Protein AF-A0A098Y9C0-F1 (afdb_monomer_lite)

Foldseek 3Di:
DVVQCVVQPDPVSNLVVCVVCVVVLLVVLLVLLVPLDDPVCVVLSVLLNVLSVCLVVVVLLVSLLSLLVSLQCLQPVQPVVGPVVLVVVLVPDDPDDPVDDDPLNVLSCVLCVLPVVQDDDDDPVVRALDHHSNCSVPPDDPSPRDSSSSSSSSSNSSSSSSNSSVVVVD

Radius of gyration: 15.87 Å; chains: 1; bounding box: 45×37×41 Å

Sequence (170 aa):
MLRLLLAADTADDRARVLTEHVATILDDCVASLTETTHEDLTELVEFAREAVDTHRVGRTRAAQALATNVLDTGLEQHHVGGVKALRAEIKRLPDFDEDTVSLLEMRLRMVTAGIPPAYNGYDYRKRSPRFSRTGTAHAVNAALYTPGNSLLAISLATVWLRWLHETWTD

Secondary structure (DSSP, 8-state):
-HHHHHS--SHHHHHHHHHHTHHHHHHHHHHHHHH---GGGHHHHHHHHHHHHHHHTT-HHHHHHHHHHHHHHHHHHHSTTHHHHHHHHHHHS----TTT--HHHHHHHHHHTTHHHHTSPP-TTTT--S--HHHHHH---TTTS-HHHHHHHHHHHHHHHHHHHHHH--

Structure (mmCIF, N/CA/C/O backbone):
data_AF-A0A098Y9C0-F1
#
_entry.id   AF-A0A098Y9C0-F1
#
loop_
_atom_site.group_PDB
_atom_site.id
_atom_site.type_symbol
_atom_site.label_atom_id
_atom_site.label_alt_id
_atom_site.label_comp_id
_atom_site.label_asym_id
_atom_site.label_entity_id
_atom_site.label_seq_id
_atom_site.pdbx_PDB_ins_code
_atom_site.Cartn_x
_atom_site.Cartn_y
_atom_site.Cartn_z
_atom_site.occupancy
_atom_site.B_iso_or_equiv
_atom_site.auth_seq_id
_atom_site.auth_comp_id
_atom_site.auth_asym_id
_atom_site.auth_atom_id
_atom_site.pdbx_PDB_model_num
ATOM 1 N N . MET A 1 1 ? 4.669 -17.462 2.295 1.00 85.94 1 MET A N 1
ATOM 2 C CA . MET A 1 1 ? 4.357 -16.581 1.150 1.00 85.94 1 MET A CA 1
ATOM 3 C C . MET A 1 1 ? 5.587 -16.201 0.319 1.00 85.94 1 MET A C 1
ATOM 5 O O . MET A 1 1 ? 5.593 -16.526 -0.857 1.00 85.94 1 MET A O 1
ATOM 9 N N . LEU A 1 2 ? 6.644 -15.588 0.879 1.00 84.25 2 LEU A N 1
ATOM 10 C CA . LEU A 1 2 ? 7.806 -15.116 0.091 1.00 84.25 2 LEU A CA 1
ATOM 11 C C . LEU A 1 2 ? 8.434 -16.190 -0.820 1.00 84.25 2 LEU A C 1
ATOM 13 O O . LEU A 1 2 ? 8.648 -15.944 -2.000 1.00 84.25 2 LEU A O 1
ATOM 17 N N . ARG A 1 3 ? 8.649 -17.411 -0.310 1.00 89.44 3 ARG A N 1
ATOM 18 C CA . ARG A 1 3 ? 9.161 -18.533 -1.121 1.00 89.44 3 ARG A CA 1
ATOM 19 C C . ARG A 1 3 ? 8.255 -18.884 -2.310 1.00 89.44 3 ARG A C 1
ATOM 21 O O . ARG A 1 3 ? 8.767 -19.247 -3.357 1.00 89.44 3 ARG A O 1
ATOM 28 N N . LEU A 1 4 ? 6.935 -18.746 -2.159 1.00 90.56 4 LEU A N 1
ATOM 29 C CA . LEU A 1 4 ? 5.970 -18.980 -3.241 1.00 90.56 4 LEU A CA 1
ATOM 30 C C . LEU A 1 4 ? 6.049 -17.873 -4.298 1.00 90.56 4 LEU A C 1
ATOM 32 O O . LEU A 1 4 ? 5.997 -18.163 -5.485 1.00 90.56 4 LEU A O 1
ATOM 36 N N . LEU A 1 5 ? 6.234 -16.617 -3.875 1.00 89.19 5 LEU A N 1
ATOM 37 C CA . LEU A 1 5 ? 6.421 -15.487 -4.791 1.00 89.19 5 LEU A CA 1
ATOM 38 C C . LEU A 1 5 ? 7.723 -15.597 -5.593 1.00 89.19 5 LEU A C 1
ATOM 40 O O . LEU A 1 5 ? 7.734 -15.245 -6.768 1.00 89.19 5 LEU A O 1
ATOM 44 N N . LEU A 1 6 ? 8.798 -16.092 -4.971 1.00 90.12 6 LEU A N 1
ATOM 45 C CA . LEU A 1 6 ? 10.089 -16.319 -5.631 1.00 90.12 6 LEU A CA 1
ATOM 46 C C . LEU A 1 6 ? 10.068 -17.526 -6.578 1.00 90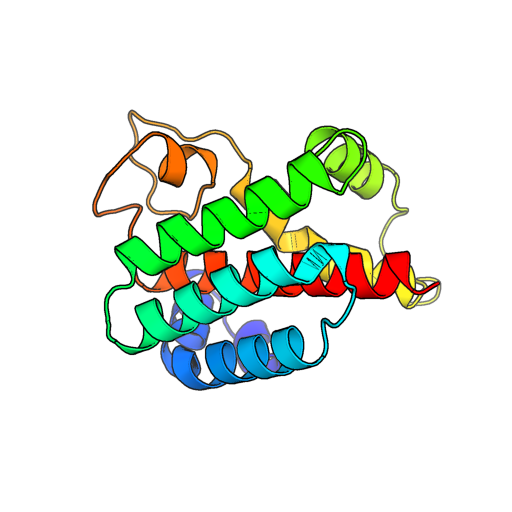.12 6 LEU A C 1
ATOM 48 O O . LEU A 1 6 ? 10.793 -17.528 -7.565 1.00 90.12 6 LEU A O 1
ATOM 52 N N . ALA A 1 7 ? 9.243 -18.533 -6.287 1.00 93.62 7 ALA A N 1
ATOM 53 C CA . ALA A 1 7 ? 9.070 -19.711 -7.135 1.00 93.62 7 ALA A CA 1
ATOM 54 C C . ALA A 1 7 ? 8.086 -19.495 -8.302 1.00 93.62 7 ALA A C 1
ATOM 56 O O . ALA A 1 7 ? 7.940 -20.376 -9.139 1.00 93.62 7 ALA A O 1
ATOM 57 N N . ALA A 1 8 ? 7.377 -18.364 -8.343 1.00 94.06 8 ALA A N 1
ATOM 58 C CA . ALA A 1 8 ? 6.384 -18.069 -9.368 1.00 94.06 8 ALA A CA 1
ATOM 59 C C . ALA A 1 8 ? 7.031 -17.476 -10.633 1.00 94.06 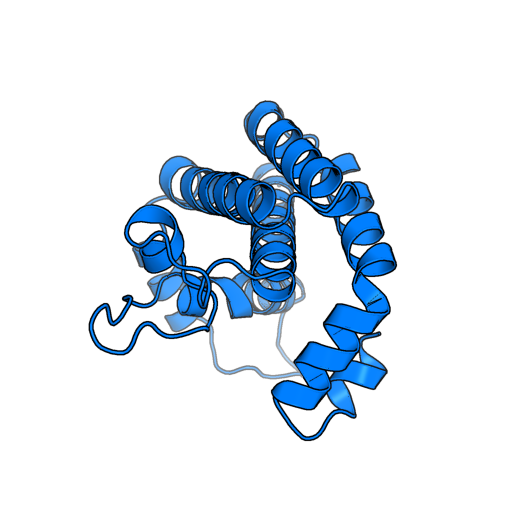8 ALA A C 1
ATOM 61 O O . ALA A 1 8 ? 7.599 -16.378 -10.601 1.00 94.06 8 ALA A O 1
ATOM 62 N N . ASP A 1 9 ? 6.865 -18.169 -11.760 1.00 91.50 9 ASP A N 1
ATOM 63 C CA . ASP A 1 9 ? 7.529 -17.846 -13.028 1.00 91.50 9 ASP A CA 1
ATOM 64 C C . ASP A 1 9 ? 7.009 -16.548 -13.662 1.00 91.50 9 ASP A C 1
ATOM 66 O O . ASP A 1 9 ? 7.776 -15.730 -14.181 1.00 91.50 9 ASP A O 1
ATOM 70 N N . THR A 1 10 ? 5.697 -16.308 -13.595 1.00 91.56 10 THR A N 1
ATOM 71 C CA . THR A 1 10 ? 5.061 -15.172 -14.274 1.00 91.56 10 THR A CA 1
ATOM 72 C C . THR A 1 10 ? 4.487 -14.134 -13.310 1.00 91.56 10 THR A C 1
ATOM 74 O O . THR A 1 10 ? 4.296 -14.365 -12.114 1.00 91.56 10 THR A O 1
ATOM 77 N N . ALA A 1 11 ? 4.196 -12.941 -13.837 1.00 83.88 11 ALA A N 1
ATOM 78 C CA . ALA A 1 11 ? 3.495 -11.907 -13.077 1.00 83.88 11 ALA A CA 1
ATOM 79 C C . ALA A 1 11 ? 2.083 -12.354 -12.660 1.00 83.88 11 ALA A C 1
ATOM 81 O O . ALA A 1 11 ? 1.650 -12.023 -11.557 1.00 83.88 11 ALA A O 1
ATOM 82 N N . ASP A 1 12 ? 1.409 -13.140 -13.501 1.00 84.88 12 ASP A N 1
ATOM 83 C CA . ASP A 1 12 ? 0.079 -13.677 -13.214 1.00 84.88 12 ASP A CA 1
ATOM 84 C C . ASP A 1 12 ? 0.133 -14.747 -12.116 1.00 84.88 12 ASP A C 1
ATOM 86 O O . ASP A 1 12 ? -0.738 -14.778 -11.247 1.00 84.88 12 ASP A O 1
ATOM 90 N N . ASP A 1 13 ? 1.184 -15.572 -12.085 1.00 89.50 13 ASP A N 1
ATOM 91 C CA . ASP A 1 13 ? 1.397 -16.536 -10.999 1.00 89.50 13 ASP A CA 1
ATOM 92 C C . ASP A 1 13 ? 1.649 -15.829 -9.667 1.00 89.50 13 ASP A C 1
ATOM 94 O O . ASP A 1 13 ? 1.042 -16.180 -8.655 1.00 89.50 13 ASP A O 1
ATOM 98 N N . ARG A 1 14 ? 2.467 -14.768 -9.662 1.00 90.19 14 ARG A N 1
ATOM 99 C CA . ARG A 1 14 ? 2.663 -13.937 -8.464 1.00 90.19 14 ARG A CA 1
ATOM 100 C C . ARG A 1 14 ? 1.362 -13.278 -8.013 1.00 90.19 14 ARG A C 1
ATOM 102 O O . ARG A 1 14 ? 1.062 -13.282 -6.822 1.00 90.19 14 ARG A O 1
ATOM 109 N N . ALA A 1 15 ? 0.568 -12.751 -8.944 1.00 85.31 15 ALA A N 1
ATOM 110 C CA . ALA A 1 15 ? -0.734 -12.169 -8.627 1.00 85.31 15 ALA A CA 1
ATOM 111 C C . ALA A 1 15 ? -1.694 -13.206 -8.019 1.00 85.31 15 ALA A C 1
ATOM 113 O O . ALA A 1 15 ? -2.430 -12.887 -7.082 1.00 85.31 15 ALA A O 1
ATOM 114 N N . ARG A 1 16 ? -1.651 -14.456 -8.498 1.00 88.62 16 ARG A N 1
ATOM 115 C CA . ARG A 1 16 ? -2.430 -15.568 -7.943 1.00 88.62 16 ARG A CA 1
ATOM 116 C C . ARG A 1 16 ? -2.012 -15.891 -6.514 1.00 88.62 16 ARG A C 1
ATOM 118 O O . ARG A 1 16 ? -2.874 -15.892 -5.645 1.00 88.62 16 ARG A O 1
ATOM 125 N N . VAL A 1 17 ? -0.708 -16.040 -6.257 1.00 92.31 17 VAL A N 1
ATOM 126 C CA . VAL A 1 17 ? -0.168 -16.256 -4.901 1.00 92.31 17 VAL A CA 1
ATOM 127 C C . VAL A 1 17 ? -0.634 -15.153 -3.947 1.00 92.31 17 VAL A C 1
ATOM 129 O O . VAL A 1 17 ? -1.117 -15.445 -2.858 1.00 92.31 17 VAL A O 1
ATOM 132 N N . LEU A 1 18 ? -0.546 -13.881 -4.351 1.00 89.88 18 LEU A N 1
ATOM 133 C CA . LEU A 1 18 ? -1.025 -12.769 -3.520 1.00 89.88 18 LEU A CA 1
ATOM 134 C C . LEU A 1 18 ? -2.536 -12.853 -3.259 1.00 89.88 18 LEU A C 1
ATOM 136 O O . LEU A 1 18 ? -2.981 -12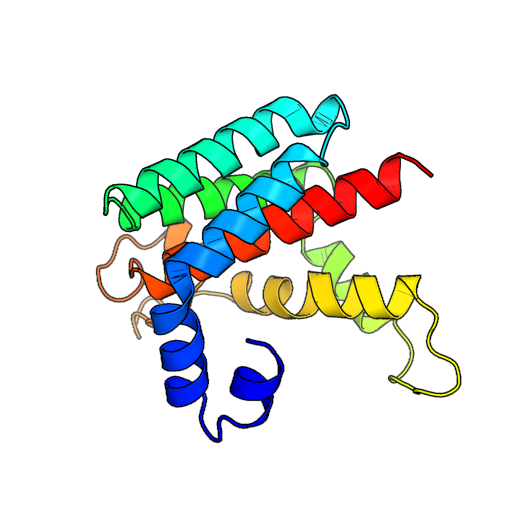.607 -2.142 1.00 89.88 18 LEU A O 1
ATOM 140 N N . THR A 1 19 ? -3.323 -13.227 -4.269 1.00 87.75 19 THR A N 1
ATOM 141 C CA . THR A 1 19 ? -4.787 -13.316 -4.153 1.00 87.75 19 THR A CA 1
ATOM 142 C C . THR A 1 19 ? -5.227 -14.490 -3.267 1.00 87.75 19 THR A C 1
ATOM 144 O O . THR A 1 19 ? -6.170 -14.356 -2.491 1.00 87.75 19 THR A O 1
ATOM 147 N N . GLU A 1 20 ? -4.527 -15.624 -3.325 1.00 93.56 20 GLU A N 1
ATOM 148 C CA . GLU A 1 20 ? -4.774 -16.795 -2.469 1.00 93.56 20 GLU A CA 1
ATOM 149 C C . GLU A 1 20 ? -4.423 -16.534 -0.995 1.00 93.56 20 GLU A C 1
ATOM 151 O O . GLU A 1 20 ? -4.969 -17.178 -0.100 1.00 93.56 20 GLU A O 1
ATOM 156 N N . HIS A 1 21 ? -3.557 -15.552 -0.732 1.00 95.44 21 HIS A N 1
ATOM 157 C CA . HIS A 1 21 ? -3.101 -15.179 0.607 1.00 95.44 21 HIS A CA 1
ATOM 158 C C . HIS A 1 21 ? -3.619 -13.812 1.085 1.00 95.44 21 HIS A C 1
ATOM 160 O O . HIS A 1 21 ? -3.051 -13.240 2.015 1.00 95.44 21 HIS A O 1
ATOM 166 N N . VAL A 1 22 ? -4.715 -13.298 0.508 1.00 96.12 22 VAL A N 1
ATOM 167 C CA . VAL A 1 22 ? -5.298 -11.985 0.864 1.00 96.12 22 VAL A CA 1
ATOM 168 C C . VAL A 1 22 ? -5.496 -11.826 2.369 1.00 96.12 22 VAL A C 1
ATOM 170 O O . VAL A 1 22 ? -5.075 -10.817 2.922 1.00 96.12 22 VAL A O 1
ATOM 173 N N . ALA A 1 23 ? -6.107 -12.808 3.041 1.00 96.44 23 ALA A N 1
ATOM 174 C CA . ALA A 1 23 ? -6.391 -12.710 4.473 1.00 96.44 23 ALA A CA 1
ATOM 175 C C . ALA A 1 23 ? -5.105 -12.517 5.291 1.00 96.44 23 ALA A C 1
ATOM 177 O O . ALA A 1 23 ? -5.004 -11.555 6.043 1.00 96.44 23 ALA A O 1
ATOM 178 N N . THR A 1 24 ? -4.093 -13.356 5.049 1.00 96.75 24 THR A N 1
ATOM 179 C CA . THR A 1 24 ? -2.783 -13.256 5.705 1.00 96.75 24 THR A CA 1
ATOM 180 C C . THR A 1 24 ? -2.113 -11.910 5.445 1.00 96.75 24 THR A C 1
ATOM 182 O O . THR A 1 24 ? -1.615 -11.293 6.375 1.00 96.75 24 THR A O 1
ATOM 185 N N . ILE A 1 25 ? -2.141 -11.414 4.205 1.00 96.50 25 ILE A N 1
ATOM 186 C CA . ILE A 1 25 ? -1.534 -10.119 3.867 1.00 96.50 25 ILE A CA 1
ATOM 187 C C . ILE A 1 25 ? -2.243 -8.973 4.597 1.00 96.50 25 ILE A C 1
ATOM 189 O O . ILE A 1 25 ? -1.587 -8.056 5.085 1.00 96.50 25 ILE A O 1
ATOM 193 N N . LEU A 1 26 ? -3.575 -9.004 4.677 1.00 98.38 26 LEU A N 1
ATOM 194 C CA . LEU A 1 26 ? -4.338 -7.985 5.397 1.00 98.38 26 LEU A CA 1
ATOM 195 C C . LEU A 1 26 ? -4.096 -8.057 6.909 1.00 98.38 26 LEU A C 1
ATOM 197 O O . LEU A 1 26 ? -4.006 -7.011 7.546 1.00 98.38 26 LEU A O 1
ATOM 201 N N . ASP A 1 27 ? -3.951 -9.257 7.472 1.00 98.44 27 ASP A N 1
ATOM 202 C CA . ASP A 1 27 ? -3.594 -9.448 8.880 1.00 98.44 27 ASP A CA 1
ATOM 203 C C . ASP A 1 27 ? -2.199 -8.878 9.179 1.00 98.44 27 ASP A C 1
ATOM 205 O O . ASP A 1 27 ? -2.046 -8.120 10.138 1.00 98.44 27 ASP A O 1
ATOM 209 N N . ASP A 1 28 ? -1.216 -9.137 8.310 1.00 97.69 28 ASP A N 1
ATOM 210 C CA . ASP A 1 28 ? 0.129 -8.557 8.409 1.00 97.69 28 ASP A CA 1
ATOM 211 C C . ASP A 1 28 ? 0.084 -7.022 8.307 1.00 97.69 28 ASP A C 1
ATOM 213 O O . ASP A 1 28 ? 0.769 -6.317 9.053 1.00 97.69 28 ASP A O 1
ATOM 217 N N . CYS A 1 29 ? -0.766 -6.480 7.424 1.00 98.44 29 CYS A N 1
ATOM 218 C CA . CYS A 1 29 ? -0.951 -5.035 7.312 1.00 98.44 29 CYS A CA 1
ATOM 219 C C . CYS A 1 29 ? -1.523 -4.442 8.607 1.00 98.44 29 CYS A C 1
ATOM 221 O O . CYS A 1 29 ? -1.042 -3.414 9.075 1.00 98.44 29 CYS A O 1
ATOM 223 N N . VAL A 1 30 ? -2.519 -5.090 9.219 1.00 98.69 30 VAL A N 1
ATOM 224 C CA . VAL A 1 30 ? -3.104 -4.647 10.497 1.00 98.69 30 VAL A CA 1
ATOM 225 C C . VAL A 1 30 ? -2.090 -4.732 11.632 1.00 98.69 30 VAL A C 1
ATOM 227 O O . VAL A 1 30 ? -2.013 -3.800 12.432 1.00 98.69 30 VAL A O 1
ATOM 230 N N . ALA A 1 31 ? -1.294 -5.801 11.695 1.00 98.50 31 ALA A N 1
ATOM 231 C CA . ALA A 1 31 ? -0.230 -5.935 12.684 1.00 98.50 31 ALA A CA 1
ATOM 232 C C . ALA A 1 31 ? 0.785 -4.787 12.553 1.00 98.50 31 ALA A C 1
ATOM 234 O O . ALA A 1 31 ? 1.028 -4.069 13.520 1.00 98.50 31 ALA A O 1
ATOM 235 N N . SER A 1 32 ? 1.269 -4.517 11.336 1.00 98.00 32 SER A N 1
ATOM 236 C CA . SER A 1 32 ? 2.184 -3.399 11.084 1.00 98.00 32 SER A CA 1
ATOM 237 C C . SER A 1 32 ? 1.561 -2.043 11.432 1.00 98.00 32 SER A C 1
ATOM 239 O O . SER A 1 32 ? 2.222 -1.220 12.055 1.00 98.00 32 SER A O 1
ATOM 241 N N . LEU A 1 33 ? 0.294 -1.806 11.072 1.00 98.56 33 LEU A N 1
ATOM 242 C CA . LEU A 1 33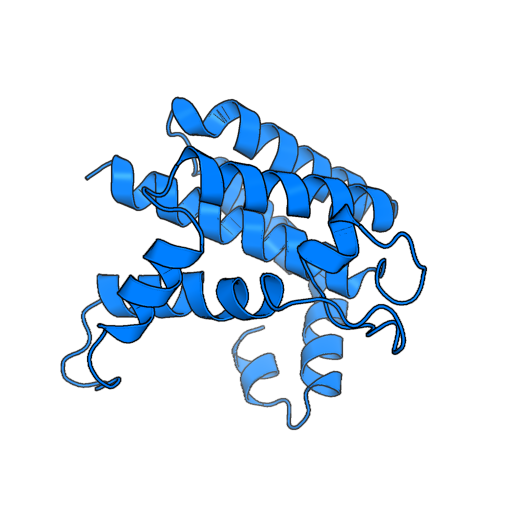 ? -0.431 -0.576 11.413 1.00 98.56 33 LEU A CA 1
ATOM 243 C C . LEU A 1 33 ? -0.702 -0.446 12.918 1.00 98.56 33 LEU A C 1
ATOM 245 O O . LEU A 1 33 ? -0.965 0.652 13.396 1.00 98.56 33 LEU A O 1
ATOM 249 N N . THR A 1 34 ? -0.703 -1.545 13.673 1.00 98.31 34 THR A N 1
ATOM 250 C CA . THR A 1 34 ? -0.840 -1.527 15.139 1.00 98.31 34 THR A CA 1
ATOM 251 C C . THR A 1 34 ? 0.427 -1.013 15.804 1.00 98.31 34 THR A C 1
ATOM 253 O O . THR A 1 34 ? 0.351 -0.292 16.794 1.00 98.31 34 THR A O 1
ATOM 256 N N . GLU A 1 35 ? 1.580 -1.334 15.228 1.00 97.69 35 GLU A N 1
ATOM 257 C CA . GLU A 1 35 ? 2.875 -0.889 15.728 1.00 97.69 35 GLU A CA 1
ATOM 258 C C . GLU A 1 35 ? 3.275 0.513 15.233 1.00 97.69 35 GLU A C 1
ATOM 260 O O . GLU A 1 35 ? 4.221 1.088 15.758 1.00 97.69 35 GLU A O 1
ATOM 265 N N . THR A 1 36 ? 2.592 1.077 14.233 1.00 97.56 36 THR A N 1
ATOM 266 C CA . THR A 1 36 ? 2.797 2.461 13.772 1.00 97.56 36 THR A CA 1
ATOM 267 C C . THR A 1 36 ? 2.117 3.434 14.739 1.00 97.56 36 THR A C 1
ATOM 269 O O . THR A 1 36 ? 0.925 3.707 14.614 1.00 97.56 36 THR A O 1
ATOM 272 N N . THR A 1 37 ? 2.869 3.950 15.715 1.00 96.94 37 THR A N 1
ATOM 273 C CA . THR A 1 37 ? 2.336 4.734 16.852 1.00 96.94 37 THR A CA 1
ATOM 274 C C . THR A 1 37 ? 2.760 6.206 16.884 1.00 96.94 37 THR A C 1
ATOM 276 O O . THR A 1 37 ? 2.443 6.904 17.845 1.00 96.94 37 THR A O 1
ATOM 279 N N . HIS A 1 38 ? 3.472 6.697 15.863 1.00 95.50 38 HIS A N 1
ATOM 280 C CA . HIS A 1 38 ? 3.870 8.110 15.808 1.00 95.50 38 HIS A CA 1
ATOM 281 C C . HIS A 1 38 ? 2.628 9.008 15.713 1.00 95.50 38 HIS A C 1
ATOM 283 O O . HIS A 1 38 ? 1.763 8.765 14.871 1.00 95.50 38 HIS A O 1
ATOM 289 N N . GLU A 1 39 ? 2.557 10.057 16.537 1.00 94.88 39 GLU A N 1
ATOM 290 C CA . GLU A 1 39 ? 1.345 10.871 16.708 1.00 94.88 39 GLU A CA 1
ATOM 291 C C . GLU A 1 39 ? 0.851 11.501 15.397 1.00 94.88 39 GLU A C 1
ATOM 293 O O . GLU A 1 39 ? -0.322 11.341 15.055 1.00 94.88 39 GLU A O 1
ATOM 298 N N . ASP A 1 40 ? 1.760 12.072 14.601 1.00 93.19 40 ASP A N 1
ATOM 299 C CA . ASP A 1 40 ? 1.453 12.670 13.290 1.00 93.19 40 ASP A CA 1
ATOM 300 C C . ASP A 1 40 ? 0.904 11.679 12.247 1.00 93.19 40 ASP A C 1
ATOM 302 O O . ASP A 1 40 ? 0.353 12.094 11.230 1.00 93.19 40 ASP A O 1
ATOM 306 N N . LEU A 1 41 ? 1.036 10.366 12.472 1.00 96.31 41 LEU A N 1
ATOM 307 C CA . LEU A 1 41 ? 0.540 9.333 11.556 1.00 96.31 41 LEU A CA 1
ATOM 308 C C . LEU A 1 41 ? -0.809 8.747 11.986 1.00 96.31 41 LEU A C 1
ATOM 310 O O . LEU A 1 41 ? -1.364 7.934 11.249 1.00 96.31 41 LEU A O 1
ATOM 314 N N . THR A 1 42 ? -1.345 9.139 13.146 1.00 97.19 42 THR A N 1
ATOM 315 C CA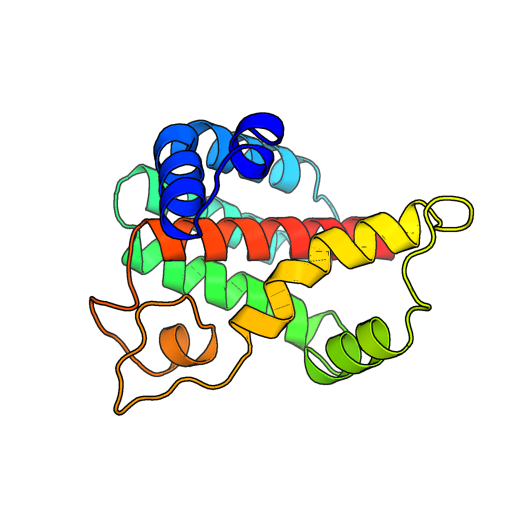 . THR A 1 42 ? -2.536 8.516 13.754 1.00 97.19 42 THR A CA 1
ATOM 316 C C . THR A 1 42 ? -3.728 8.492 12.799 1.00 97.19 42 THR A C 1
ATOM 318 O O . THR A 1 42 ? -4.288 7.428 12.541 1.00 97.19 42 THR A O 1
ATOM 321 N N . GLU A 1 43 ? -4.072 9.638 12.206 1.00 97.94 43 GLU A N 1
ATOM 322 C CA . GLU A 1 43 ? -5.209 9.746 11.283 1.00 97.94 43 GLU A CA 1
ATOM 323 C C . GLU A 1 43 ? -5.003 8.879 10.025 1.00 97.94 43 GLU A C 1
ATOM 325 O O . GLU A 1 43 ? -5.901 8.153 9.594 1.00 97.94 43 GLU A O 1
ATOM 330 N N . LEU A 1 44 ? -3.791 8.878 9.460 1.00 98.25 44 LEU A N 1
ATOM 331 C CA . LEU A 1 44 ? -3.464 8.048 8.297 1.00 98.25 44 LEU A CA 1
ATOM 332 C C . LEU A 1 44 ? -3.536 6.549 8.618 1.00 98.25 44 LEU A C 1
ATOM 334 O O . LEU A 1 44 ? -3.996 5.764 7.786 1.00 98.25 44 LEU A O 1
ATOM 338 N N . VAL A 1 45 ? -3.112 6.148 9.819 1.00 98.56 45 VAL A N 1
ATOM 339 C CA . VAL A 1 45 ? -3.217 4.768 10.308 1.00 98.56 45 VAL A CA 1
ATOM 340 C C . VAL A 1 45 ? -4.679 4.351 10.462 1.00 98.56 45 VAL A C 1
ATOM 342 O O . VAL A 1 45 ? -5.034 3.241 10.060 1.00 98.56 45 VAL A O 1
ATOM 345 N N . GLU A 1 46 ? -5.541 5.220 10.990 1.00 98.69 46 GLU A N 1
ATOM 346 C CA . GLU A 1 46 ? -6.978 4.955 11.111 1.00 98.69 46 GLU A CA 1
ATOM 347 C C . GLU A 1 46 ? -7.633 4.751 9.739 1.00 98.69 46 GLU A C 1
ATOM 349 O O . GLU A 1 46 ? -8.280 3.723 9.517 1.00 98.69 46 GLU A O 1
ATOM 354 N N . PHE A 1 47 ? -7.375 5.638 8.772 1.00 98.81 47 PHE A N 1
ATOM 355 C CA . PHE A 1 47 ? -7.883 5.473 7.406 1.00 98.81 47 PHE A CA 1
ATOM 356 C C . PHE A 1 47 ? -7.317 4.234 6.696 1.00 98.81 47 PHE A C 1
ATOM 358 O O . PHE A 1 47 ? -8.024 3.582 5.922 1.00 98.81 47 PHE A O 1
ATOM 365 N N . ALA A 1 48 ? -6.058 3.862 6.954 1.00 98.81 48 ALA A N 1
ATOM 366 C CA . ALA A 1 48 ? -5.483 2.628 6.419 1.00 98.81 48 ALA A CA 1
ATOM 367 C C . ALA A 1 48 ? -6.197 1.383 6.973 1.00 98.81 48 ALA A C 1
ATOM 369 O O . ALA A 1 48 ? -6.489 0.453 6.217 1.00 98.81 48 ALA A O 1
ATOM 370 N N . ARG A 1 49 ? -6.522 1.370 8.274 1.00 98.81 49 ARG A N 1
ATOM 371 C CA . ARG A 1 49 ? -7.301 0.289 8.903 1.00 98.81 49 ARG A CA 1
ATOM 372 C C . ARG A 1 49 ? -8.718 0.227 8.342 1.00 98.81 49 ARG A C 1
ATOM 374 O O . ARG A 1 49 ? -9.177 -0.856 7.988 1.00 98.81 49 ARG A O 1
ATOM 381 N N . GLU A 1 50 ? -9.369 1.373 8.154 1.00 98.88 50 GLU A N 1
ATOM 382 C CA . GLU A 1 50 ? -10.682 1.428 7.507 1.00 98.88 50 GLU A CA 1
ATOM 383 C C . GLU A 1 50 ? -10.627 0.855 6.082 1.00 98.88 50 GLU A C 1
ATOM 385 O O . GLU A 1 50 ? -11.516 0.101 5.679 1.00 98.88 50 GLU A O 1
ATOM 390 N N . ALA A 1 51 ? -9.564 1.134 5.320 1.00 98.88 51 ALA A N 1
ATOM 391 C CA . ALA A 1 51 ? -9.380 0.540 3.999 1.00 98.88 51 ALA A CA 1
ATOM 392 C C . ALA A 1 51 ? -9.233 -0.993 4.063 1.00 98.88 51 ALA A C 1
ATOM 394 O O . ALA A 1 51 ? -9.813 -1.690 3.223 1.00 98.88 51 ALA A O 1
ATOM 395 N N . VAL A 1 52 ? -8.521 -1.531 5.062 1.00 98.81 52 VAL A N 1
ATOM 396 C CA . VAL A 1 52 ? -8.429 -2.983 5.301 1.00 98.81 52 VAL A CA 1
ATOM 397 C C . VAL A 1 52 ? -9.805 -3.581 5.588 1.00 98.81 52 VAL A C 1
ATOM 399 O O . VAL A 1 52 ? -10.207 -4.546 4.932 1.00 98.81 52 VAL A O 1
ATOM 402 N N . ASP A 1 53 ? -10.556 -3.003 6.521 1.00 98.75 53 ASP A N 1
ATOM 403 C CA . ASP A 1 53 ? -11.871 -3.523 6.904 1.00 98.75 53 ASP A CA 1
ATOM 404 C C . ASP A 1 53 ? -12.868 -3.431 5.744 1.00 98.75 53 ASP A C 1
ATOM 406 O O . ASP A 1 53 ? -13.592 -4.385 5.447 1.00 98.75 53 ASP A O 1
ATOM 410 N N . THR A 1 54 ? -12.813 -2.334 4.991 1.00 98.81 54 THR A N 1
ATOM 411 C CA . THR A 1 54 ? -13.579 -2.129 3.757 1.00 98.81 54 THR A CA 1
ATOM 412 C C . THR A 1 54 ? -13.254 -3.199 2.707 1.00 98.81 54 THR A C 1
ATOM 414 O O . THR A 1 54 ? -14.155 -3.706 2.028 1.00 98.81 54 THR A O 1
ATOM 417 N N . HIS A 1 55 ? -11.984 -3.593 2.573 1.00 98.44 55 HIS A N 1
ATOM 418 C CA . HIS A 1 55 ? -11.590 -4.690 1.690 1.00 98.44 55 HIS A CA 1
ATOM 419 C C . HIS A 1 55 ? -12.161 -6.026 2.172 1.00 98.44 55 HIS A C 1
ATOM 421 O O . HIS A 1 55 ? -12.741 -6.758 1.366 1.00 98.44 55 HIS A O 1
ATOM 427 N N . ARG A 1 56 ? -12.044 -6.330 3.472 1.00 98.19 56 ARG A N 1
ATOM 428 C CA . ARG A 1 56 ? -12.523 -7.587 4.079 1.00 98.19 56 ARG A CA 1
ATOM 429 C C . ARG A 1 56 ? -14.021 -7.810 3.868 1.00 98.19 56 ARG A C 1
ATOM 431 O O . ARG A 1 56 ? -14.433 -8.937 3.611 1.00 98.19 56 ARG A O 1
ATOM 438 N N . VAL A 1 57 ? -14.831 -6.750 3.885 1.00 98.19 57 VAL A N 1
ATOM 439 C CA . VAL A 1 57 ? -16.280 -6.832 3.599 1.00 98.19 57 VAL A CA 1
ATOM 440 C C . VAL A 1 57 ? -16.619 -6.817 2.097 1.00 98.19 57 VAL A C 1
ATOM 442 O O . VAL A 1 57 ? -17.775 -6.638 1.709 1.00 98.19 57 VAL A O 1
ATOM 445 N N . GLY A 1 58 ? -15.622 -6.976 1.221 1.00 97.19 58 GLY A N 1
ATOM 446 C CA . GLY A 1 58 ? -15.795 -7.081 -0.230 1.00 97.19 58 GLY A CA 1
ATOM 447 C C . GLY A 1 58 ? -15.967 -5.745 -0.957 1.00 97.19 58 GLY A C 1
ATOM 448 O O . GLY A 1 58 ? -16.243 -5.725 -2.159 1.00 97.19 58 GLY A O 1
ATOM 449 N N . ARG A 1 59 ? -15.780 -4.602 -0.283 1.00 98.12 59 ARG A N 1
ATOM 450 C CA . ARG A 1 59 ? -15.890 -3.257 -0.881 1.00 98.12 59 ARG A CA 1
ATOM 451 C C . ARG A 1 59 ? -14.547 -2.779 -1.438 1.00 98.12 59 ARG A C 1
ATOM 453 O O . ARG A 1 59 ? -14.147 -1.631 -1.267 1.00 98.12 59 ARG A O 1
ATOM 460 N N . THR A 1 60 ? -13.878 -3.648 -2.190 1.00 97.00 60 THR A N 1
ATOM 461 C CA . THR A 1 60 ? -12.495 -3.462 -2.669 1.00 97.00 60 THR A CA 1
ATOM 462 C C . THR A 1 60 ? -12.273 -2.180 -3.470 1.00 97.00 60 THR A C 1
ATOM 464 O O . THR A 1 60 ? -11.212 -1.576 -3.383 1.00 97.00 60 THR A O 1
ATOM 467 N N . ARG A 1 61 ? -13.279 -1.698 -4.212 1.00 97.19 61 ARG A N 1
ATOM 468 C CA . ARG A 1 61 ? -13.151 -0.432 -4.951 1.00 97.19 61 ARG A CA 1
ATOM 469 C C . ARG A 1 61 ? -12.997 0.776 -4.025 1.00 97.19 61 ARG A C 1
ATOM 471 O O . ARG A 1 61 ? -12.168 1.640 -4.288 1.00 97.19 61 ARG A O 1
ATOM 478 N N . ALA A 1 62 ? -13.789 0.817 -2.954 1.00 98.00 62 ALA A N 1
ATOM 479 C CA . ALA A 1 62 ? -13.717 1.876 -1.953 1.00 98.00 62 ALA A CA 1
ATOM 480 C C . ALA A 1 62 ? -12.412 1.770 -1.155 1.00 98.00 62 ALA A C 1
ATOM 482 O O . ALA A 1 62 ? -11.710 2.765 -1.008 1.00 98.00 62 ALA A O 1
ATOM 483 N N . ALA A 1 63 ? -12.033 0.550 -0.763 1.00 98.50 63 ALA A N 1
ATOM 484 C CA . ALA A 1 63 ? -10.760 0.286 -0.100 1.00 98.50 63 ALA A CA 1
ATOM 485 C C . ALA A 1 63 ? -9.556 0.745 -0.939 1.00 98.50 63 ALA A C 1
ATOM 487 O O . ALA A 1 63 ? -8.660 1.398 -0.418 1.00 98.50 63 ALA A O 1
ATOM 488 N N . GLN A 1 64 ? -9.546 0.461 -2.248 1.00 97.94 64 GLN A N 1
ATOM 489 C CA . GLN A 1 64 ? -8.496 0.937 -3.151 1.00 97.94 64 GLN A CA 1
ATOM 490 C C . GLN A 1 64 ? -8.419 2.466 -3.181 1.00 97.94 64 GLN A C 1
ATOM 492 O O . GLN A 1 64 ? -7.319 3.006 -3.087 1.00 97.94 64 GLN A O 1
ATOM 497 N N . ALA A 1 65 ? -9.554 3.159 -3.325 1.00 97.75 65 ALA A N 1
ATOM 498 C CA . ALA A 1 65 ? -9.577 4.621 -3.348 1.00 97.75 65 ALA A CA 1
ATOM 499 C C . ALA A 1 65 ? -9.028 5.211 -2.042 1.00 97.75 65 ALA A C 1
ATOM 501 O O . ALA A 1 65 ? -8.141 6.062 -2.085 1.00 97.75 65 ALA A O 1
ATOM 502 N N . LEU A 1 66 ? -9.506 4.712 -0.898 1.00 98.62 66 LEU A N 1
ATOM 503 C CA . LEU A 1 66 ? -9.089 5.189 0.416 1.00 98.62 66 LEU A CA 1
ATOM 504 C C . LEU A 1 66 ? -7.601 4.921 0.669 1.00 98.62 66 LEU A C 1
ATOM 506 O O . LEU A 1 66 ? -6.857 5.858 0.935 1.00 98.62 66 LEU A O 1
ATOM 510 N N . ALA A 1 67 ? -7.135 3.682 0.485 1.00 98.50 67 ALA A N 1
ATOM 511 C CA . ALA A 1 67 ? -5.728 3.331 0.682 1.00 98.50 67 ALA A CA 1
ATOM 512 C C . ALA A 1 67 ? -4.790 4.098 -0.263 1.00 98.50 67 ALA A C 1
ATOM 514 O O . ALA A 1 67 ? -3.701 4.505 0.132 1.00 98.50 67 ALA A O 1
ATOM 515 N N . THR A 1 68 ? -5.217 4.346 -1.505 1.00 97.31 68 THR A N 1
ATOM 516 C CA . THR A 1 68 ? -4.429 5.156 -2.444 1.00 97.31 68 THR A CA 1
ATOM 517 C C . THR A 1 68 ? -4.293 6.597 -1.960 1.00 97.31 68 THR A C 1
ATOM 519 O O . THR A 1 68 ? -3.212 7.165 -2.080 1.00 97.31 68 THR A O 1
ATOM 522 N N . ASN A 1 69 ? -5.354 7.181 -1.398 1.00 97.38 69 ASN A N 1
ATOM 523 C CA . ASN A 1 69 ? -5.285 8.517 -0.812 1.00 97.38 6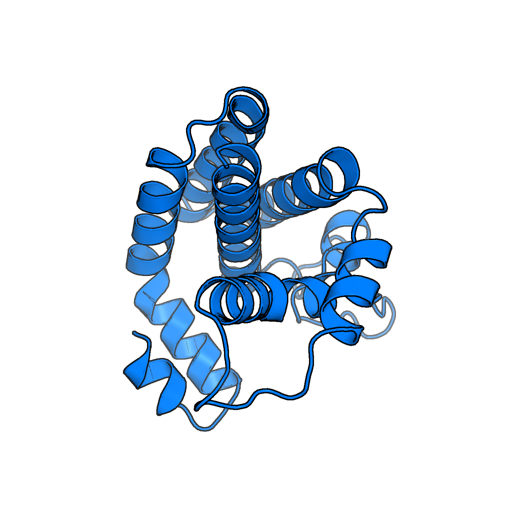9 ASN A CA 1
ATOM 524 C C . ASN A 1 69 ? -4.416 8.540 0.447 1.00 97.38 69 ASN A C 1
ATOM 526 O O . ASN A 1 69 ? -3.646 9.474 0.607 1.00 97.38 69 ASN A O 1
ATOM 530 N N . VAL A 1 70 ? -4.471 7.511 1.296 1.00 98.06 70 VAL A N 1
ATOM 531 C CA . VAL A 1 70 ? -3.570 7.397 2.456 1.00 98.06 70 VAL A CA 1
ATOM 532 C C . VAL A 1 70 ? -2.107 7.375 2.013 1.00 98.06 70 VAL A C 1
ATOM 534 O O . VAL A 1 70 ? -1.300 8.132 2.547 1.00 98.06 70 VAL A O 1
ATOM 537 N N . LEU A 1 71 ? -1.769 6.558 1.008 1.00 96.06 71 LEU A N 1
ATOM 538 C CA . LEU A 1 71 ? -0.424 6.532 0.429 1.00 96.06 71 LEU A CA 1
ATOM 539 C C . LEU A 1 71 ? -0.025 7.910 -0.113 1.00 96.06 71 LEU A C 1
ATOM 541 O O . LEU A 1 71 ? 1.095 8.357 0.120 1.00 96.06 71 LEU A O 1
ATOM 545 N N . ASP A 1 72 ? -0.929 8.581 -0.829 1.00 93.69 72 ASP A N 1
ATOM 546 C CA . ASP A 1 72 ? -0.623 9.863 -1.457 1.00 93.69 72 ASP A CA 1
ATOM 547 C C . ASP A 1 72 ? -0.440 10.996 -0.455 1.00 93.69 72 ASP A C 1
ATOM 549 O O . ASP A 1 72 ? 0.542 11.728 -0.538 1.00 93.69 72 ASP A O 1
ATOM 553 N N . THR A 1 73 ? -1.324 11.093 0.535 1.00 94.31 73 THR A N 1
ATOM 554 C CA . THR A 1 73 ? -1.197 12.034 1.649 1.00 94.31 73 THR A CA 1
ATOM 555 C C . THR A 1 73 ? 0.080 11.755 2.435 1.00 94.31 73 THR A C 1
ATOM 557 O O . THR A 1 73 ? 0.879 12.665 2.648 1.00 94.31 73 THR A O 1
ATOM 560 N N . GLY A 1 74 ? 0.329 10.485 2.769 1.00 92.44 74 GLY A N 1
ATOM 561 C CA . GLY A 1 74 ? 1.547 10.042 3.436 1.00 92.44 74 GLY A CA 1
ATOM 562 C C . GLY A 1 74 ? 2.819 10.390 2.667 1.00 92.44 74 GLY A C 1
ATOM 563 O O . GLY A 1 74 ? 3.847 10.666 3.267 1.00 92.44 74 GLY A O 1
ATOM 564 N N . LEU A 1 75 ? 2.810 10.377 1.337 1.00 90.12 75 LEU A N 1
ATOM 565 C CA . LEU A 1 75 ? 4.004 10.711 0.562 1.00 90.12 75 LEU A CA 1
ATOM 566 C C . LEU A 1 75 ? 4.163 12.223 0.367 1.00 90.12 75 LEU A C 1
ATOM 568 O O . LEU A 1 75 ? 5.265 12.744 0.506 1.00 90.12 75 LEU A O 1
ATOM 572 N N . GLU A 1 76 ? 3.086 12.933 0.034 1.00 86.31 76 GLU A N 1
ATOM 573 C CA . GLU A 1 76 ? 3.142 14.359 -0.311 1.00 86.31 76 GLU A CA 1
ATOM 574 C C . GLU A 1 76 ? 3.256 15.272 0.919 1.00 86.31 76 GLU A C 1
ATOM 576 O O . GLU A 1 76 ? 3.915 16.307 0.840 1.00 86.31 76 GLU A O 1
ATOM 581 N N . GLN A 1 77 ? 2.650 14.914 2.058 1.00 84.94 77 GLN A N 1
ATOM 582 C CA . GLN A 1 77 ? 2.716 15.740 3.273 1.00 84.94 77 GLN A CA 1
ATOM 583 C C . GLN A 1 77 ? 3.981 15.496 4.097 1.00 84.94 77 GLN A C 1
ATOM 585 O O . GLN A 1 77 ? 4.463 16.402 4.773 1.00 84.94 77 GLN A O 1
ATOM 590 N N . HIS A 1 78 ? 4.520 14.280 4.039 1.00 84.00 78 HIS A N 1
ATOM 591 C CA . HIS A 1 78 ? 5.444 13.788 5.059 1.00 84.00 78 HIS A CA 1
ATOM 592 C C . HIS A 1 78 ? 6.815 13.374 4.515 1.00 84.00 78 HIS A C 1
ATOM 594 O O . HIS A 1 78 ? 7.731 13.103 5.288 1.00 84.00 78 HIS A O 1
ATOM 600 N N . HIS A 1 79 ? 7.010 13.402 3.196 1.00 82.62 79 HIS A N 1
ATOM 601 C CA . HIS A 1 79 ? 8.333 13.298 2.592 1.00 82.62 79 HIS A CA 1
ATOM 602 C C . HIS A 1 79 ? 8.654 14.575 1.824 1.00 82.62 79 HIS A C 1
ATOM 604 O O . HIS A 1 79 ? 7.977 14.935 0.862 1.00 82.62 79 HIS A O 1
ATOM 610 N N . VAL A 1 80 ? 9.695 15.286 2.261 1.00 78.06 80 VAL A N 1
ATOM 611 C CA . VAL A 1 80 ? 10.069 16.591 1.703 1.00 78.06 80 VAL A CA 1
ATOM 612 C C . VAL A 1 80 ? 10.343 16.464 0.202 1.00 78.06 80 VAL A C 1
ATOM 614 O O . VAL A 1 80 ? 11.298 15.821 -0.219 1.00 78.06 80 VAL A O 1
ATOM 617 N N . GLY A 1 81 ? 9.504 17.104 -0.618 1.00 79.62 81 GLY A N 1
ATOM 618 C CA . GLY A 1 81 ? 9.578 17.039 -2.084 1.00 79.62 81 GLY A CA 1
ATOM 619 C C . GLY A 1 81 ? 8.821 15.864 -2.725 1.00 79.62 81 GLY A C 1
ATOM 620 O O . GLY A 1 81 ? 8.926 15.667 -3.944 1.00 79.62 81 GLY A O 1
ATOM 621 N N . GLY A 1 82 ? 8.053 15.114 -1.931 1.00 85.81 82 GLY A N 1
ATOM 622 C CA . GLY A 1 82 ? 7.101 14.090 -2.354 1.00 85.81 82 GLY A CA 1
ATOM 623 C C . GLY A 1 82 ? 7.722 12.988 -3.210 1.00 85.81 82 GLY A C 1
ATOM 624 O O . GLY A 1 82 ? 8.918 12.693 -3.144 1.00 85.81 82 GLY A O 1
ATOM 625 N N . VAL A 1 83 ? 6.929 12.403 -4.112 1.00 85.75 83 VAL A N 1
ATOM 626 C CA . VAL A 1 83 ? 7.394 11.303 -4.980 1.00 85.75 83 VAL A CA 1
ATOM 627 C C . VAL A 1 83 ? 8.627 11.665 -5.825 1.00 85.75 83 VAL A C 1
ATOM 629 O O . VAL A 1 83 ? 9.399 10.792 -6.229 1.00 85.75 83 VAL A O 1
ATOM 632 N N . LYS A 1 84 ? 8.823 12.951 -6.145 1.00 86.56 84 LYS A N 1
ATOM 633 C CA . LYS A 1 84 ? 9.974 13.404 -6.939 1.00 86.56 84 LYS A CA 1
ATOM 634 C C . LYS A 1 84 ? 11.271 13.283 -6.146 1.00 86.56 84 LYS A C 1
ATOM 636 O O . LYS A 1 84 ? 12.257 12.804 -6.706 1.00 86.56 84 LYS A O 1
ATOM 641 N N . ALA A 1 85 ? 11.259 13.695 -4.880 1.00 87.06 85 ALA A N 1
ATOM 642 C CA . ALA A 1 85 ? 12.402 13.544 -3.988 1.00 87.06 85 ALA A CA 1
ATOM 643 C C . ALA A 1 85 ? 12.709 12.066 -3.742 1.00 87.06 85 ALA A C 1
ATOM 645 O O . ALA A 1 85 ? 13.846 11.657 -3.973 1.00 87.06 85 ALA A O 1
ATOM 646 N N . LEU A 1 86 ? 11.683 11.256 -3.464 1.00 87.31 86 LEU A N 1
ATOM 647 C CA . LEU A 1 86 ? 11.839 9.816 -3.259 1.00 87.31 86 LEU A CA 1
ATOM 648 C C . LEU A 1 86 ? 12.500 9.132 -4.465 1.00 87.31 86 LEU A C 1
ATOM 650 O O . LEU A 1 86 ? 13.443 8.359 -4.329 1.00 87.31 86 LEU A O 1
ATOM 654 N N . ARG A 1 87 ? 12.065 9.458 -5.690 1.00 87.62 87 ARG A N 1
ATOM 655 C CA . ARG A 1 87 ? 12.703 8.943 -6.916 1.00 87.62 87 ARG A CA 1
ATOM 656 C C . ARG A 1 87 ? 14.166 9.363 -7.040 1.00 87.62 87 ARG A C 1
ATOM 658 O O . ARG A 1 87 ? 14.980 8.588 -7.540 1.00 87.62 87 ARG A O 1
ATOM 665 N N . ALA A 1 88 ? 14.495 10.589 -6.643 1.00 88.56 88 ALA A N 1
ATOM 666 C CA . ALA A 1 88 ? 15.867 11.078 -6.677 1.00 88.56 88 ALA A CA 1
ATOM 667 C C . ALA A 1 88 ? 16.741 10.398 -5.612 1.00 88.56 88 ALA A C 1
ATOM 669 O O . ALA A 1 88 ? 17.908 10.139 -5.885 1.00 88.56 88 ALA A O 1
ATOM 670 N N . GLU A 1 89 ? 16.190 10.093 -4.438 1.00 86.31 89 GLU A N 1
ATOM 671 C CA . GLU A 1 89 ? 16.851 9.325 -3.381 1.00 86.31 89 GLU A CA 1
ATOM 672 C C . GLU A 1 89 ? 17.146 7.894 -3.838 1.00 86.31 89 GLU A C 1
ATOM 674 O O . GLU A 1 89 ? 18.306 7.493 -3.855 1.00 86.31 89 GLU A O 1
ATOM 679 N N . ILE A 1 90 ? 16.139 7.180 -4.354 1.00 86.38 90 ILE A N 1
ATOM 680 C CA . ILE A 1 90 ? 16.302 5.818 -4.890 1.00 86.38 90 ILE A CA 1
ATOM 681 C C . ILE A 1 90 ? 17.373 5.779 -5.987 1.00 86.38 90 ILE A C 1
ATOM 683 O O . ILE A 1 90 ? 18.184 4.862 -6.029 1.00 86.38 90 ILE A O 1
ATOM 687 N N . LYS A 1 91 ? 17.409 6.786 -6.872 1.00 86.88 91 LYS A N 1
ATOM 688 C CA . LYS A 1 91 ? 18.406 6.867 -7.953 1.00 86.88 91 LYS A CA 1
ATOM 689 C C . LYS A 1 91 ? 19.835 7.108 -7.445 1.00 86.88 91 LYS A C 1
ATOM 691 O O . LYS A 1 91 ? 20.781 6.835 -8.177 1.00 86.88 91 LYS A O 1
ATOM 696 N N . ARG A 1 92 ? 19.997 7.679 -6.250 1.00 87.81 92 ARG A N 1
ATOM 697 C CA . ARG A 1 92 ? 21.308 7.930 -5.631 1.00 87.81 92 ARG A CA 1
ATOM 698 C C . ARG A 1 92 ? 21.823 6.745 -4.824 1.00 87.81 92 ARG A C 1
ATOM 700 O O . ARG A 1 92 ? 22.987 6.783 -4.435 1.00 87.81 92 ARG A O 1
ATOM 707 N N . LEU A 1 93 ? 20.989 5.738 -4.564 1.00 84.12 93 LEU A N 1
ATOM 708 C CA . LEU A 1 93 ? 21.454 4.510 -3.934 1.00 84.12 93 LEU A CA 1
ATOM 709 C C . LEU A 1 93 ? 22.530 3.859 -4.817 1.00 84.12 93 LEU A C 1
ATOM 711 O O . LEU A 1 93 ? 22.398 3.904 -6.045 1.00 84.12 93 LEU A O 1
ATOM 715 N N . PRO A 1 94 ? 23.587 3.283 -4.217 1.00 84.69 94 PRO A N 1
ATOM 716 C CA . PRO A 1 94 ? 24.604 2.550 -4.966 1.00 84.69 94 PRO A CA 1
ATOM 717 C C . PRO A 1 94 ? 23.979 1.359 -5.709 1.00 84.69 94 PRO A C 1
ATOM 719 O O . PRO A 1 94 ? 22.792 1.067 -5.562 1.00 84.69 94 PRO A O 1
ATOM 722 N N . ASP A 1 95 ? 24.744 0.639 -6.522 1.00 87.25 95 ASP A N 1
ATOM 723 C CA . ASP A 1 95 ? 24.261 -0.663 -6.986 1.00 87.25 95 ASP A CA 1
ATOM 724 C C . ASP A 1 95 ? 24.104 -1.610 -5.787 1.00 87.25 95 ASP A C 1
ATOM 726 O O . ASP A 1 95 ? 24.791 -1.468 -4.775 1.00 87.25 95 ASP A O 1
ATOM 730 N N . PHE A 1 96 ? 23.143 -2.533 -5.868 1.00 86.56 96 PHE A N 1
ATOM 731 C CA . PHE A 1 96 ? 22.945 -3.499 -4.792 1.00 86.56 96 PHE A CA 1
ATOM 732 C C . PHE A 1 96 ? 24.155 -4.433 -4.721 1.00 86.56 96 PHE A C 1
ATOM 734 O O . PHE A 1 96 ? 24.463 -5.117 -5.697 1.00 86.56 96 PHE A O 1
ATOM 741 N N . ASP A 1 97 ? 24.783 -4.472 -3.554 1.00 90.12 97 ASP A N 1
ATOM 742 C CA . ASP A 1 97 ? 25.893 -5.356 -3.226 1.00 90.12 97 ASP A CA 1
ATOM 743 C C . ASP A 1 97 ? 25.564 -6.071 -1.912 1.00 90.12 97 ASP A C 1
ATOM 745 O O . ASP A 1 97 ? 25.376 -5.437 -0.873 1.00 90.12 97 ASP A O 1
ATOM 749 N N . GLU A 1 98 ? 25.440 -7.396 -1.973 1.00 87.62 98 GLU A N 1
ATOM 750 C CA . GLU A 1 98 ? 25.024 -8.216 -0.833 1.00 87.62 98 GLU A CA 1
ATOM 751 C C . GLU A 1 98 ? 26.025 -8.189 0.328 1.00 87.62 98 GLU A C 1
ATOM 753 O O . GLU A 1 98 ? 25.615 -8.347 1.479 1.00 87.62 98 GLU A O 1
ATOM 758 N N . ASP A 1 99 ? 27.301 -7.921 0.044 1.00 91.06 99 ASP A N 1
ATOM 759 C CA . ASP A 1 99 ? 28.366 -7.902 1.047 1.00 91.06 99 ASP A CA 1
ATOM 760 C C . ASP A 1 99 ? 28.452 -6.559 1.789 1.00 91.06 99 ASP A C 1
ATOM 762 O O . ASP A 1 99 ? 29.019 -6.483 2.884 1.00 91.06 99 ASP A O 1
ATOM 766 N N . THR A 1 100 ? 27.902 -5.486 1.210 1.00 89.00 100 THR A N 1
ATOM 767 C CA . THR A 1 100 ? 28.060 -4.116 1.729 1.00 89.00 100 THR A CA 1
ATOM 768 C C . THR A 1 100 ? 26.747 -3.386 2.014 1.00 89.00 100 THR A C 1
ATOM 770 O O . THR A 1 100 ? 26.765 -2.343 2.675 1.00 89.00 100 THR A O 1
ATOM 773 N N . VAL A 1 101 ? 25.598 -3.925 1.587 1.00 90.31 101 VAL A N 1
ATOM 774 C CA . VAL A 1 101 ? 24.287 -3.299 1.801 1.00 90.31 101 VAL A CA 1
ATOM 775 C C . VAL A 1 101 ? 23.944 -3.195 3.291 1.00 90.31 101 VAL A C 1
ATOM 777 O O . VAL A 1 101 ? 23.917 -4.176 4.036 1.00 90.31 101 VAL A O 1
ATOM 780 N N . SER A 1 102 ? 23.629 -1.980 3.745 1.00 88.38 102 SER A N 1
ATOM 781 C CA . SER A 1 102 ? 23.146 -1.775 5.114 1.00 88.38 102 SER A CA 1
ATOM 782 C C . SER A 1 102 ? 21.700 -2.259 5.272 1.00 88.38 102 SER A C 1
ATOM 784 O O . SER A 1 102 ? 20.908 -2.241 4.327 1.00 88.38 102 SER A O 1
ATOM 786 N N . LEU A 1 103 ? 21.302 -2.629 6.495 1.00 85.56 103 LEU A N 1
ATOM 787 C CA . LEU A 1 103 ? 19.909 -3.001 6.778 1.00 85.56 103 LEU A CA 1
ATOM 788 C C . LEU A 1 103 ? 18.930 -1.863 6.444 1.00 85.56 103 LEU A C 1
ATOM 790 O O . LEU A 1 103 ? 17.851 -2.124 5.914 1.00 85.56 103 LEU A O 1
ATOM 794 N N . LEU A 1 104 ? 19.315 -0.614 6.723 1.00 84.44 104 LEU A N 1
ATOM 795 C CA . LEU A 1 104 ? 18.514 0.567 6.399 1.00 84.44 104 LEU A CA 1
ATOM 796 C C . LEU A 1 104 ? 18.317 0.703 4.885 1.00 84.44 104 LEU A C 1
ATOM 798 O O . LEU A 1 104 ? 17.196 0.898 4.422 1.00 84.44 104 LEU A O 1
ATOM 802 N N . GLU A 1 105 ? 19.386 0.530 4.108 1.00 85.88 105 GLU A N 1
ATOM 803 C CA . GLU A 1 105 ? 19.318 0.571 2.649 1.00 85.88 105 GLU A CA 1
ATOM 804 C C . GLU A 1 105 ? 18.451 -0.563 2.088 1.00 85.88 105 GLU A C 1
ATOM 806 O O . GLU A 1 105 ? 17.604 -0.331 1.222 1.00 85.88 105 GLU A O 1
ATOM 811 N N . MET A 1 106 ? 18.611 -1.784 2.606 1.00 87.25 106 MET A N 1
ATOM 812 C CA . MET A 1 106 ? 17.784 -2.920 2.204 1.00 87.25 106 MET A CA 1
ATOM 813 C C . MET A 1 106 ? 16.298 -2.647 2.483 1.00 87.25 106 MET A C 1
ATOM 815 O O . MET A 1 106 ? 15.454 -2.895 1.620 1.00 87.25 106 MET A O 1
ATOM 819 N N . ARG A 1 107 ? 15.965 -2.088 3.654 1.00 85.69 107 ARG A N 1
ATOM 820 C CA . ARG A 1 107 ? 14.590 -1.696 4.003 1.00 85.69 107 ARG A CA 1
ATOM 821 C C . ARG A 1 107 ? 14.047 -0.618 3.075 1.00 85.69 107 ARG A C 1
ATOM 823 O O . ARG A 1 107 ? 12.960 -0.809 2.532 1.00 85.69 107 ARG A O 1
ATOM 830 N N . LEU A 1 108 ? 14.810 0.447 2.823 1.00 85.19 108 LEU A N 1
ATOM 831 C CA . LEU A 1 108 ? 14.405 1.511 1.904 1.00 85.19 108 LEU A CA 1
ATOM 832 C C . LEU A 1 108 ? 14.098 0.942 0.514 1.00 85.19 108 LEU A C 1
ATOM 834 O O . LEU A 1 108 ? 13.051 1.239 -0.061 1.00 85.19 108 LEU A O 1
ATOM 838 N N . ARG A 1 109 ? 14.960 0.066 -0.018 1.00 87.94 109 ARG A N 1
ATOM 839 C CA . ARG A 1 109 ? 14.732 -0.601 -1.311 1.00 87.94 109 ARG A CA 1
ATOM 840 C C . ARG A 1 109 ? 13.453 -1.438 -1.311 1.00 87.94 109 ARG A C 1
ATOM 842 O O . ARG A 1 109 ? 12.694 -1.369 -2.273 1.00 87.94 109 ARG A O 1
ATOM 849 N N . MET A 1 110 ? 13.188 -2.199 -0.248 1.00 86.25 110 MET A N 1
ATOM 850 C CA . MET A 1 110 ? 11.977 -3.025 -0.145 1.00 86.25 110 MET A CA 1
ATOM 851 C C . MET A 1 110 ? 10.699 -2.183 -0.068 1.00 86.25 110 MET A C 1
ATOM 853 O O . MET A 1 110 ? 9.756 -2.447 -0.813 1.00 86.25 110 MET A O 1
ATOM 857 N N . VAL A 1 111 ? 10.677 -1.154 0.784 1.00 87.00 111 VAL A N 1
ATOM 858 C CA . VAL A 1 111 ? 9.531 -0.240 0.937 1.00 87.00 111 VAL A CA 1
ATOM 859 C C . VAL A 1 111 ? 9.254 0.487 -0.376 1.00 87.00 111 VAL A C 1
ATOM 861 O O . VAL A 1 111 ? 8.110 0.605 -0.816 1.00 87.00 111 VAL A O 1
ATOM 864 N N . THR A 1 112 ? 10.309 0.960 -1.034 1.00 85.88 112 THR A N 1
ATOM 865 C CA . THR A 1 112 ? 10.167 1.819 -2.207 1.00 85.88 112 THR A CA 1
ATOM 866 C C . THR A 1 112 ? 10.025 1.066 -3.517 1.00 85.88 112 THR A C 1
ATOM 868 O O . THR A 1 112 ? 9.573 1.672 -4.478 1.00 85.88 112 THR A O 1
ATOM 871 N N . ALA A 1 113 ? 10.314 -0.236 -3.602 1.00 85.44 113 ALA A N 1
ATOM 872 C CA . ALA A 1 113 ? 10.228 -0.987 -4.860 1.00 85.44 113 ALA A CA 1
ATOM 873 C C . ALA A 1 113 ? 8.853 -0.869 -5.550 1.00 85.44 113 ALA A C 1
ATOM 875 O O . ALA A 1 113 ? 8.768 -0.790 -6.778 1.00 85.44 113 ALA A O 1
ATOM 876 N N . GLY A 1 114 ? 7.770 -0.828 -4.767 1.00 83.81 114 GLY A N 1
ATOM 877 C CA . GLY A 1 114 ? 6.403 -0.754 -5.285 1.00 83.81 114 GLY A CA 1
ATOM 878 C C . GLY A 1 114 ? 5.833 0.661 -5.447 1.00 83.81 114 GLY A C 1
ATOM 879 O O . GLY A 1 114 ? 4.830 0.826 -6.144 1.00 83.81 114 GLY A O 1
ATOM 880 N N . ILE A 1 115 ? 6.470 1.691 -4.875 1.00 86.81 115 ILE A N 1
ATOM 881 C CA . ILE A 1 115 ? 5.934 3.063 -4.872 1.00 86.81 115 ILE A CA 1
ATOM 882 C C . ILE A 1 115 ? 6.105 3.749 -6.243 1.00 86.81 115 ILE A C 1
ATOM 884 O O . ILE A 1 115 ? 5.095 4.112 -6.846 1.00 86.81 115 ILE A O 1
ATOM 888 N N . PRO A 1 116 ? 7.310 3.904 -6.835 1.00 85.38 116 PRO A N 1
ATOM 889 C CA . PRO A 1 116 ? 7.467 4.580 -8.120 1.00 85.38 116 PRO A CA 1
ATOM 890 C C . PRO A 1 116 ? 6.603 4.009 -9.255 1.00 85.38 116 PRO A C 1
ATOM 892 O O . PRO A 1 116 ? 6.048 4.827 -9.996 1.00 85.38 116 PRO A O 1
ATOM 895 N N . PRO A 1 117 ? 6.426 2.674 -9.398 1.00 85.81 117 PRO A N 1
ATOM 896 C CA . PRO A 1 117 ? 5.499 2.111 -10.375 1.00 85.81 117 PRO A CA 1
ATOM 897 C C . PRO A 1 117 ? 4.051 2.577 -10.194 1.00 85.81 117 PRO A C 1
ATOM 899 O O . PRO A 1 117 ? 3.399 2.889 -11.191 1.00 85.81 117 PRO A O 1
ATOM 902 N N . ALA A 1 118 ? 3.561 2.687 -8.953 1.00 89.00 118 ALA A N 1
ATOM 903 C CA . ALA A 1 118 ? 2.216 3.187 -8.665 1.00 89.00 118 ALA A CA 1
ATOM 904 C C . ALA A 1 118 ? 2.039 4.658 -9.085 1.00 89.00 118 ALA A C 1
ATOM 906 O O . ALA A 1 118 ? 0.952 5.061 -9.498 1.00 89.00 118 ALA A O 1
ATOM 907 N N . TYR A 1 119 ? 3.115 5.444 -9.045 1.00 89.50 119 TYR A N 1
ATOM 908 C CA . TYR A 1 119 ? 3.146 6.857 -9.438 1.00 89.50 119 TYR A CA 1
ATOM 909 C C . TYR A 1 119 ? 3.531 7.088 -10.902 1.00 89.50 119 TYR A C 1
ATOM 911 O O . TYR A 1 119 ? 3.792 8.228 -11.309 1.00 89.50 119 TYR A O 1
ATOM 919 N N . ASN A 1 120 ? 3.639 6.034 -11.708 1.00 84.31 120 ASN A N 1
ATOM 920 C CA . ASN A 1 120 ? 3.770 6.210 -13.145 1.00 84.31 120 ASN A CA 1
ATOM 921 C C . ASN A 1 120 ? 2.455 6.752 -13.719 1.00 84.31 120 ASN A C 1
ATOM 923 O O . ASN A 1 120 ? 1.364 6.460 -13.220 1.00 84.31 120 ASN A O 1
ATOM 927 N N . GLY A 1 121 ? 2.569 7.552 -14.781 1.00 81.50 121 GLY A N 1
ATOM 928 C CA . GLY A 1 121 ? 1.408 8.126 -15.455 1.00 81.50 121 GLY A CA 1
ATOM 929 C C . GLY A 1 121 ? 0.414 7.055 -15.915 1.00 81.50 121 GLY A C 1
ATOM 930 O O . GLY A 1 121 ? 0.784 5.914 -16.199 1.00 81.50 121 GLY A O 1
ATOM 931 N N . TYR A 1 122 ? -0.859 7.438 -16.006 1.00 85.19 122 TYR A N 1
ATOM 932 C CA . TYR A 1 122 ? -1.929 6.552 -16.454 1.00 85.19 122 TYR A CA 1
ATOM 933 C C . TYR A 1 122 ? -2.285 6.810 -17.921 1.00 85.19 122 TYR A C 1
ATOM 935 O O . TYR A 1 122 ? -2.605 7.935 -18.305 1.00 85.19 122 TYR A O 1
ATOM 943 N N . ASP A 1 123 ? -2.258 5.762 -18.748 1.00 84.06 123 ASP A N 1
ATOM 944 C CA . ASP A 1 123 ? -2.723 5.841 -20.135 1.00 84.06 123 ASP A CA 1
ATOM 945 C C . ASP A 1 123 ? -4.246 5.650 -20.194 1.00 84.06 123 ASP A C 1
ATOM 947 O O . ASP A 1 123 ? -4.764 4.527 -20.196 1.00 84.06 123 ASP A O 1
ATOM 951 N N . TYR A 1 124 ? -4.962 6.773 -20.272 1.00 83.06 124 TYR A N 1
ATOM 952 C CA . TYR A 1 124 ? -6.423 6.818 -20.357 1.00 83.06 124 TYR A CA 1
ATOM 953 C C . TYR A 1 124 ? -6.985 6.122 -21.601 1.00 83.06 124 TYR A C 1
ATOM 955 O O . TYR A 1 124 ? -8.105 5.616 -21.555 1.00 83.06 124 TYR A O 1
ATOM 963 N N . ARG A 1 125 ? -6.226 6.062 -22.704 1.00 84.50 125 ARG A N 1
ATOM 964 C CA . ARG A 1 125 ? -6.687 5.425 -23.947 1.00 84.50 125 ARG A CA 1
ATOM 965 C C . ARG A 1 125 ? -6.651 3.910 -23.825 1.00 84.50 125 ARG A C 1
ATOM 967 O O . ARG A 1 125 ? -7.571 3.235 -24.274 1.00 84.50 125 ARG A O 1
ATOM 974 N N . LYS A 1 126 ? -5.601 3.379 -23.194 1.00 83.12 126 LYS A N 1
ATOM 975 C CA . LYS A 1 126 ? -5.417 1.931 -23.016 1.00 83.12 126 LYS A CA 1
ATOM 976 C C . LYS A 1 126 ? -6.187 1.358 -21.833 1.00 83.12 126 LYS A C 1
ATOM 978 O O . LYS A 1 126 ? -6.319 0.142 -21.758 1.00 83.12 126 LYS A O 1
ATOM 983 N N . ARG A 1 127 ? -6.663 2.206 -20.911 1.00 82.00 127 ARG A N 1
ATOM 984 C CA . ARG A 1 127 ? -7.356 1.795 -19.675 1.00 82.00 127 ARG A CA 1
ATOM 985 C C . ARG A 1 127 ? -6.598 0.669 -18.961 1.00 82.00 127 ARG A C 1
ATOM 987 O O . ARG A 1 127 ? -7.162 -0.380 -18.665 1.00 82.00 127 ARG A O 1
ATOM 994 N N . SER A 1 128 ? -5.296 0.881 -18.745 1.00 84.75 128 SER A N 1
ATOM 995 C CA . SER A 1 128 ? -4.400 -0.125 -18.159 1.00 84.75 128 SER A CA 1
ATOM 996 C C . SER A 1 128 ? -5.003 -0.721 -16.874 1.00 84.75 128 SER A C 1
ATOM 998 O O . SER A 1 128 ? -5.459 0.055 -16.029 1.00 84.75 128 SER A O 1
ATOM 1000 N N . PRO A 1 129 ? -4.974 -2.057 -16.696 1.00 88.00 129 PRO A N 1
ATOM 1001 C CA . PRO A 1 129 ? -5.512 -2.713 -15.504 1.00 88.00 129 PRO A CA 1
ATOM 1002 C C . PRO A 1 129 ? -4.538 -2.700 -14.317 1.00 88.00 129 PRO A C 1
ATOM 1004 O O . PRO A 1 129 ? -4.909 -3.047 -13.200 1.00 88.00 129 PRO A O 1
ATOM 1007 N N . ARG A 1 130 ? -3.276 -2.318 -14.542 1.00 88.31 130 ARG A N 1
ATOM 1008 C CA . ARG A 1 130 ? -2.254 -2.247 -13.490 1.00 88.31 130 ARG A CA 1
ATOM 1009 C C . ARG A 1 130 ? -2.565 -1.130 -12.500 1.00 88.31 130 ARG A C 1
ATOM 1011 O O . ARG A 1 130 ? -2.965 -0.046 -12.929 1.00 88.31 130 ARG A O 1
ATOM 1018 N N . PHE A 1 131 ? -2.313 -1.386 -11.216 1.00 91.56 131 PHE A N 1
ATOM 1019 C CA . PHE A 1 131 ? -2.435 -0.378 -10.170 1.00 91.56 131 PHE A CA 1
ATOM 1020 C C . PHE A 1 131 ? -1.695 0.913 -10.548 1.00 91.56 131 PHE A C 1
ATOM 1022 O O . PHE A 1 131 ? -0.551 0.891 -11.003 1.00 91.56 131 PHE A O 1
ATOM 1029 N N . SER A 1 132 ? -2.383 2.039 -10.381 1.00 92.69 132 SER A N 1
ATOM 1030 C CA . SER A 1 132 ? -1.867 3.379 -10.632 1.00 92.69 132 SER A CA 1
ATOM 1031 C C . SER A 1 132 ? -2.566 4.349 -9.692 1.00 92.69 132 SER A C 1
ATOM 1033 O O . SER A 1 132 ? -3.800 4.401 -9.657 1.00 92.69 132 SER A O 1
ATOM 1035 N N . ARG A 1 133 ? -1.781 5.157 -8.978 1.00 92.81 133 ARG A N 1
ATOM 1036 C CA . ARG A 1 133 ? -2.270 6.255 -8.142 1.00 92.81 133 ARG A CA 1
ATOM 1037 C C . ARG A 1 133 ? -3.031 7.263 -8.992 1.00 92.81 133 ARG A C 1
ATOM 1039 O O . ARG A 1 133 ? -4.181 7.575 -8.704 1.00 92.81 133 ARG A O 1
ATOM 1046 N N . THR A 1 134 ? -2.420 7.719 -10.089 1.00 91.12 134 THR A N 1
ATOM 1047 C CA . THR A 1 134 ? -3.031 8.680 -11.023 1.00 91.12 134 THR A CA 1
ATOM 1048 C C . THR A 1 134 ? -4.318 8.126 -11.621 1.00 91.12 134 THR A C 1
ATOM 1050 O O . THR A 1 134 ? -5.327 8.824 -11.661 1.00 91.12 134 THR A O 1
ATOM 1053 N N . GLY A 1 135 ? -4.308 6.863 -12.055 1.00 91.81 135 GLY A N 1
ATOM 1054 C CA . GLY A 1 135 ? -5.513 6.222 -12.567 1.00 91.81 135 GLY A CA 1
ATOM 1055 C C . GLY A 1 135 ? -6.610 6.137 -11.504 1.00 91.81 135 GLY A C 1
ATOM 1056 O O . GLY A 1 135 ? -7.764 6.409 -11.804 1.00 91.81 135 GLY A O 1
ATOM 1057 N N . THR A 1 136 ? -6.273 5.791 -10.260 1.00 93.38 136 THR A N 1
ATOM 1058 C CA . THR A 1 136 ? -7.269 5.666 -9.184 1.00 93.38 136 THR A CA 1
ATOM 1059 C C . THR A 1 136 ? -7.911 7.025 -8.896 1.00 93.38 136 THR A C 1
ATOM 1061 O O . THR A 1 136 ? -9.135 7.109 -8.832 1.00 93.38 136 THR A O 1
ATOM 1064 N N . ALA A 1 137 ? -7.110 8.093 -8.836 1.00 91.31 137 ALA A N 1
ATOM 1065 C CA . ALA A 1 137 ? -7.582 9.452 -8.575 1.00 91.31 137 ALA A CA 1
ATOM 1066 C C . ALA A 1 137 ? -8.387 10.074 -9.734 1.00 91.31 137 ALA A C 1
ATOM 1068 O O . ALA A 1 137 ? -9.305 10.855 -9.497 1.00 91.31 137 ALA A O 1
ATOM 1069 N N . HIS A 1 138 ? -8.052 9.751 -10.988 1.00 89.00 138 HIS A N 1
ATOM 1070 C CA . HIS A 1 138 ? -8.578 10.473 -12.156 1.00 89.00 138 HIS A CA 1
ATOM 1071 C C . HIS A 1 138 ? -9.347 9.605 -13.163 1.00 89.00 138 HIS A C 1
ATOM 1073 O O . HIS A 1 138 ? -9.885 10.130 -14.137 1.00 89.00 138 HIS A O 1
ATOM 1079 N N . ALA A 1 139 ? -9.419 8.286 -12.968 1.00 85.56 139 ALA A N 1
ATOM 1080 C CA . ALA A 1 139 ? -10.076 7.359 -13.886 1.00 85.56 139 ALA A CA 1
ATOM 1081 C C . ALA A 1 139 ? -10.862 6.263 -13.146 1.00 85.56 139 ALA A C 1
ATOM 1083 O O . ALA A 1 139 ? -10.377 5.155 -12.910 1.00 85.56 139 ALA A O 1
ATOM 1084 N N . VAL A 1 140 ? -12.143 6.522 -12.880 1.00 81.69 140 VAL A N 1
ATOM 1085 C CA . VAL A 1 140 ? -13.065 5.505 -12.355 1.00 81.69 140 VAL A CA 1
ATOM 1086 C C . VAL A 1 140 ? -13.376 4.479 -13.446 1.00 81.69 140 VAL A C 1
ATOM 1088 O O . VAL A 1 140 ? -14.154 4.730 -14.367 1.00 81.69 140 VAL A O 1
ATOM 1091 N N . ASN A 1 141 ? -12.752 3.303 -13.372 1.00 86.50 141 ASN A N 1
ATOM 1092 C CA . ASN A 1 141 ? -13.048 2.203 -14.283 1.00 86.50 141 ASN A CA 1
ATOM 1093 C C . ASN A 1 141 ? -12.851 0.820 -13.651 1.00 86.50 141 ASN A C 1
ATOM 1095 O O . ASN A 1 141 ? -11.986 0.623 -12.803 1.00 86.50 141 ASN A O 1
ATOM 1099 N N . ALA A 1 142 ? -13.636 -0.155 -14.111 1.00 89.69 142 ALA A N 1
ATOM 1100 C CA . ALA A 1 142 ? -13.654 -1.502 -13.543 1.00 89.69 142 ALA A CA 1
ATOM 1101 C C . ALA A 1 142 ? -12.364 -2.311 -13.775 1.00 89.69 142 ALA A C 1
ATOM 1103 O O . ALA A 1 142 ? -12.087 -3.209 -12.990 1.00 89.69 142 ALA A O 1
ATOM 1104 N N . ALA A 1 143 ? -11.583 -2.003 -14.818 1.00 89.12 143 ALA A N 1
ATOM 1105 C CA . ALA A 1 143 ? -10.315 -2.689 -15.079 1.00 89.12 143 ALA A CA 1
ATOM 1106 C C . ALA A 1 143 ? -9.214 -2.255 -14.098 1.00 89.12 143 ALA A C 1
ATOM 1108 O O . ALA A 1 143 ? -8.325 -3.039 -13.789 1.00 89.12 143 ALA A O 1
ATOM 1109 N N . LEU A 1 144 ? -9.288 -1.018 -13.600 1.00 91.19 144 LEU A N 1
ATOM 1110 C CA . LEU A 1 144 ? -8.351 -0.468 -12.628 1.00 91.19 144 LEU A CA 1
ATOM 1111 C C . LEU A 1 144 ? -8.777 -0.720 -11.178 1.00 91.19 144 LEU A C 1
ATOM 1113 O O . LEU A 1 144 ? -7.925 -0.914 -10.315 1.00 91.19 144 LEU A O 1
ATOM 1117 N N . TYR A 1 145 ? -10.078 -0.701 -10.899 1.00 94.19 145 TYR A N 1
ATOM 1118 C CA . TYR A 1 145 ? -10.625 -0.938 -9.566 1.00 94.19 145 TYR A CA 1
ATOM 1119 C C . TYR A 1 145 ? -10.912 -2.430 -9.358 1.00 94.19 145 TYR A C 1
ATOM 1121 O O . TYR A 1 145 ? -12.040 -2.892 -9.571 1.00 94.19 145 TYR A O 1
ATOM 1129 N N . THR A 1 146 ? -9.880 -3.173 -8.950 1.00 93.06 146 THR A N 1
ATOM 1130 C CA . THR A 1 146 ? -9.896 -4.637 -8.786 1.00 93.06 146 THR A CA 1
ATOM 1131 C C . THR A 1 146 ? -9.515 -5.045 -7.357 1.00 93.06 146 THR A C 1
ATOM 1133 O O . THR A 1 146 ? -8.829 -4.288 -6.669 1.00 93.06 146 THR A O 1
ATOM 1136 N N . PRO A 1 147 ? -9.902 -6.248 -6.887 1.00 94.12 147 PRO A N 1
ATOM 1137 C CA . PRO A 1 147 ? -9.448 -6.760 -5.592 1.00 94.12 147 PRO A CA 1
ATOM 1138 C C . PRO A 1 147 ? -7.920 -6.778 -5.450 1.00 94.12 147 PRO A C 1
ATOM 1140 O O . PRO A 1 147 ? -7.401 -6.337 -4.430 1.00 94.12 147 PRO A O 1
ATOM 1143 N N . GLY A 1 148 ? -7.196 -7.196 -6.494 1.00 93.25 148 GLY A N 1
ATOM 1144 C CA . GLY A 1 148 ? -5.730 -7.215 -6.482 1.00 93.25 148 GLY A CA 1
ATOM 1145 C C . GLY A 1 148 ? -5.118 -5.818 -6.351 1.00 93.25 148 GLY A C 1
ATOM 1146 O O . GLY A 1 148 ? -4.230 -5.612 -5.531 1.00 93.25 148 GLY A O 1
ATOM 1147 N N . ASN A 1 149 ? -5.629 -4.827 -7.088 1.00 94.12 149 ASN A N 1
ATOM 1148 C CA . ASN A 1 149 ? -5.141 -3.450 -6.969 1.00 94.12 149 ASN A CA 1
ATOM 1149 C C . ASN A 1 149 ? -5.512 -2.817 -5.621 1.00 94.12 149 ASN A C 1
ATOM 1151 O O . ASN A 1 149 ? -4.741 -2.016 -5.099 1.00 94.12 149 ASN A O 1
ATOM 1155 N N . SER A 1 150 ? -6.648 -3.196 -5.031 1.00 97.00 150 SER A N 1
ATOM 1156 C CA . SER A 1 150 ? -6.992 -2.806 -3.663 1.00 97.00 150 SER A CA 1
ATOM 1157 C C . SER A 1 150 ? -5.995 -3.355 -2.646 1.00 97.00 150 SER A C 1
ATOM 1159 O O . SER A 1 150 ? -5.547 -2.596 -1.793 1.00 97.00 150 SER A O 1
ATOM 1161 N N . LEU A 1 151 ? -5.616 -4.631 -2.762 1.00 96.44 151 LEU A N 1
ATOM 1162 C CA . LEU A 1 151 ? -4.608 -5.239 -1.894 1.00 96.44 151 LEU A CA 1
ATOM 1163 C C . LEU A 1 151 ? -3.257 -4.527 -2.034 1.00 96.44 151 LEU A C 1
ATOM 1165 O O . LEU A 1 151 ? -2.660 -4.157 -1.031 1.00 96.44 151 LEU A O 1
ATOM 1169 N N . LEU A 1 152 ? -2.816 -4.258 -3.269 1.00 94.88 152 LEU A N 1
ATOM 1170 C CA . LEU A 1 152 ? -1.576 -3.519 -3.526 1.00 94.88 152 LEU A CA 1
ATOM 1171 C C . LEU A 1 152 ? -1.606 -2.107 -2.931 1.00 94.88 152 LEU A C 1
ATOM 1173 O O . LEU A 1 152 ? -0.625 -1.689 -2.325 1.00 94.88 152 LEU A O 1
ATOM 1177 N N . ALA A 1 153 ? -2.716 -1.379 -3.083 1.00 96.88 153 ALA A N 1
ATOM 1178 C CA . ALA A 1 153 ? -2.863 -0.042 -2.515 1.00 96.88 153 ALA A CA 1
ATOM 1179 C C . ALA A 1 153 ? -2.745 -0.062 -0.983 1.00 96.88 153 ALA A C 1
ATOM 1181 O O . ALA A 1 153 ? -2.017 0.754 -0.425 1.00 96.88 153 ALA A O 1
ATOM 1182 N N . ILE A 1 154 ? -3.412 -1.018 -0.324 1.00 98.44 154 ILE A N 1
ATOM 1183 C CA . ILE A 1 154 ? -3.336 -1.217 1.131 1.00 98.44 154 ILE A CA 1
ATOM 1184 C C . ILE A 1 154 ? -1.902 -1.536 1.546 1.00 98.44 154 ILE A C 1
ATOM 1186 O O . ILE A 1 154 ? -1.352 -0.841 2.393 1.00 98.44 154 ILE A O 1
ATOM 1190 N N . SER A 1 155 ? -1.267 -2.530 0.916 1.00 96.69 155 SER A N 1
ATOM 1191 C CA . SER A 1 155 ? 0.101 -2.920 1.258 1.00 96.69 155 SER A CA 1
ATOM 1192 C C . SER A 1 155 ? 1.081 -1.759 1.099 1.00 96.69 155 SER A C 1
ATOM 1194 O O . SER A 1 155 ? 1.903 -1.546 1.982 1.00 96.69 155 SER A O 1
ATOM 1196 N N . LEU A 1 156 ? 0.977 -0.980 0.015 1.00 96.38 156 LEU A N 1
ATOM 1197 C CA . LEU A 1 156 ? 1.850 0.173 -0.220 1.00 96.38 156 LEU A CA 1
ATOM 1198 C C . LEU A 1 156 ? 1.619 1.300 0.788 1.00 96.38 156 LEU A C 1
ATOM 1200 O O . LEU A 1 156 ? 2.591 1.870 1.277 1.00 96.38 156 LEU A O 1
ATOM 1204 N N . ALA A 1 157 ? 0.362 1.599 1.127 1.00 97.56 157 ALA A N 1
ATOM 1205 C CA . ALA A 1 157 ? 0.048 2.563 2.176 1.00 97.56 157 ALA A CA 1
ATOM 1206 C C . ALA A 1 157 ? 0.635 2.112 3.522 1.00 97.56 157 ALA A C 1
ATOM 1208 O O . ALA A 1 157 ? 1.329 2.883 4.177 1.00 97.56 157 ALA A O 1
ATOM 1209 N N . THR A 1 158 ? 0.436 0.848 3.902 1.00 97.81 158 THR A N 1
ATOM 1210 C CA . THR A 1 158 ? 0.941 0.304 5.166 1.00 97.81 158 THR A CA 1
ATOM 1211 C C . THR A 1 158 ? 2.463 0.349 5.262 1.00 97.81 158 THR A C 1
ATOM 1213 O O . THR A 1 158 ? 2.982 0.873 6.246 1.00 97.81 158 THR A O 1
ATOM 1216 N N . VAL A 1 159 ? 3.195 -0.156 4.259 1.00 95.25 159 VAL A N 1
ATOM 1217 C CA . VAL A 1 159 ? 4.671 -0.156 4.317 1.00 95.25 159 VAL A CA 1
ATOM 1218 C C . VAL A 1 159 ? 5.238 1.259 4.310 1.00 95.25 159 VAL A C 1
ATOM 1220 O O . VAL A 1 159 ? 6.259 1.503 4.945 1.00 95.25 159 VAL A O 1
ATOM 1223 N N . TRP A 1 160 ? 4.568 2.200 3.638 1.00 95.12 160 TRP A N 1
ATOM 1224 C CA . TRP A 1 160 ? 4.982 3.596 3.639 1.00 95.12 160 TRP A CA 1
ATOM 1225 C C . TRP A 1 160 ? 4.770 4.261 5.002 1.00 95.12 160 TRP A C 1
ATOM 1227 O O . TRP A 1 160 ? 5.690 4.886 5.520 1.00 95.12 160 TRP A O 1
ATOM 1237 N N . LEU A 1 161 ? 3.605 4.072 5.630 1.00 95.69 161 LEU A N 1
ATOM 1238 C CA . LEU A 1 161 ? 3.356 4.581 6.983 1.00 95.69 161 LEU A CA 1
ATOM 1239 C C . LEU A 1 161 ? 4.308 3.963 8.010 1.00 95.69 161 LEU A C 1
ATOM 1241 O O . LEU A 1 161 ? 4.783 4.659 8.905 1.00 95.69 161 LEU A O 1
ATOM 1245 N N . ARG A 1 162 ? 4.621 2.667 7.876 1.00 95.00 162 ARG A N 1
ATOM 1246 C CA . ARG A 1 162 ? 5.603 2.012 8.742 1.00 95.00 162 ARG A CA 1
ATOM 1247 C C . ARG A 1 162 ? 7.000 2.603 8.565 1.00 95.00 162 ARG A C 1
ATOM 1249 O O . ARG A 1 162 ? 7.671 2.860 9.557 1.00 95.00 162 ARG A O 1
ATOM 1256 N N . TRP A 1 163 ? 7.412 2.845 7.323 1.00 92.75 163 TRP A N 1
ATOM 1257 C CA . TRP A 1 163 ? 8.689 3.486 7.024 1.00 92.75 163 TRP A CA 1
ATOM 1258 C C . TRP A 1 163 ? 8.791 4.880 7.644 1.00 92.75 163 TRP A C 1
ATOM 1260 O O . TRP A 1 163 ? 9.759 5.150 8.345 1.00 92.75 163 TRP A O 1
ATOM 1270 N N . LEU A 1 164 ? 7.773 5.729 7.453 1.00 92.19 164 LEU A N 1
ATOM 1271 C CA . LEU A 1 164 ? 7.735 7.061 8.063 1.00 92.19 164 LEU A CA 1
ATOM 1272 C C . LEU A 1 164 ? 7.896 6.981 9.581 1.00 92.19 164 LEU A C 1
ATOM 1274 O O . LEU A 1 164 ? 8.766 7.652 10.125 1.00 92.19 164 LEU A O 1
ATOM 1278 N N . HIS A 1 165 ? 7.125 6.109 10.240 1.00 93.38 165 HIS A N 1
ATOM 1279 C CA . HIS A 1 165 ? 7.218 5.900 11.683 1.00 93.38 165 HIS A CA 1
ATOM 1280 C C . HIS A 1 165 ? 8.636 5.551 12.128 1.00 93.38 165 HIS A C 1
ATOM 1282 O O . HIS A 1 165 ? 9.165 6.242 12.988 1.00 93.38 165 HIS A O 1
ATOM 1288 N N . GLU A 1 166 ? 9.255 4.537 11.515 1.00 90.12 166 GLU A N 1
ATOM 1289 C CA . GLU A 1 166 ? 10.610 4.103 11.877 1.00 90.12 166 GLU A CA 1
ATOM 1290 C C . GLU A 1 166 ? 11.644 5.221 11.678 1.00 90.12 166 GLU A C 1
ATOM 1292 O O . GLU A 1 166 ? 12.515 5.399 12.519 1.00 90.12 166 GLU A O 1
ATOM 1297 N N . THR A 1 167 ? 11.527 6.008 10.604 1.00 86.75 167 THR A N 1
ATOM 1298 C CA . THR A 1 167 ? 12.494 7.078 10.293 1.00 86.75 167 THR A CA 1
ATOM 1299 C C . THR A 1 167 ? 12.293 8.381 11.064 1.00 86.75 167 THR A C 1
ATOM 1301 O O . THR A 1 167 ? 13.133 9.270 10.962 1.00 86.75 167 THR A O 1
ATOM 1304 N N . TRP A 1 168 ? 11.179 8.537 11.779 1.00 85.75 168 TRP A N 1
ATOM 1305 C CA . TRP A 1 168 ? 10.896 9.722 12.601 1.00 85.75 168 TRP A CA 1
ATOM 1306 C C . TRP A 1 168 ? 11.134 9.490 14.088 1.00 85.75 168 TRP A C 1
ATOM 1308 O O . TRP A 1 168 ? 11.230 10.444 14.854 1.00 85.75 168 TRP A O 1
ATOM 1318 N N . THR A 1 169 ? 11.187 8.226 14.504 1.00 63.94 169 THR A N 1
ATOM 1319 C CA . THR A 1 169 ? 11.487 7.834 15.884 1.00 63.94 169 THR A CA 1
ATOM 1320 C C . THR A 1 169 ? 12.984 7.721 16.188 1.00 63.94 169 THR A C 1
ATOM 1322 O O . THR A 1 169 ? 13.328 7.489 17.347 1.00 63.94 169 THR A O 1
ATOM 1325 N N . ASP A 1 170 ? 13.841 7.905 15.179 1.00 47.34 170 ASP A N 1
ATOM 1326 C CA . ASP A 1 170 ? 15.306 8.002 15.278 1.00 47.34 170 ASP A CA 1
ATOM 1327 C C . ASP A 1 170 ? 15.772 9.469 15.188 1.00 47.34 170 ASP A C 1
ATOM 1329 O O . ASP A 1 170 ? 16.730 9.834 15.913 1.00 47.34 170 ASP A O 1
#

pLDDT: mean 91.16, std 6.71, range [47.34, 98.88]

Organism: NCBI:txid1522368